Protein AF-A0A7V2ZGM0-F1 (afdb_monomer)

Mean predicted aligned error: 8.11 Å

Solvent-accessible surface area (backbone atoms only — not comparable to full-atom values): 7707 Å² total; per-residue (Å²): 120,73,72,61,55,56,53,50,52,53,52,52,49,53,52,53,50,51,55,51,49,54,51,48,50,53,52,52,52,50,53,53,49,53,62,62,49,44,61,58,47,71,75,39,51,78,52,20,62,69,31,68,55,72,36,75,89,81,70,36,68,23,42,29,57,58,54,50,48,50,52,53,51,52,49,54,48,46,68,56,46,50,58,53,52,50,53,52,51,48,40,53,70,77,67,44,61,72,68,61,32,53,53,51,52,49,52,53,53,53,62,69,66,55,57,70,66,57,59,51,51,45,41,58,73,51,49,46,56,51,41,41,69,72,76,54,69,123

Secondary structure (DSSP, 8-state):
-HHHHHHHHHHHHHHHHHHHHHHHHHHHHHHHHHHHHHHHHHHHGGGGGT----BTTTTB---HHHHHHHHHHHHHHHHHHHHHHHHHHHIIIII--THHHHHHHHHHHHHHHS-HHHHHHHIIIIIHHHIIIIIS--

Foldseek 3Di:
DVVVVVVVVVVVVVVVVVVVVVVVVVVVVVVVVCVVCVVVCVPCPPVQAVDPDPDVPVPDHHCPCVVVVVVVVVVVCCVPVVVVVVVVVCCLPPPDDDPRSVVVVVVVVVVVPDDPVVVVVCCVPPVVVCCCPPVPPD

Structure (mmCIF, N/CA/C/O backbone):
data_AF-A0A7V2ZGM0-F1
#
_entry.id   AF-A0A7V2ZGM0-F1
#
loop_
_atom_site.group_PDB
_atom_site.id
_atom_site.type_symbol
_atom_site.label_atom_id
_atom_site.label_alt_id
_atom_site.label_comp_id
_atom_site.label_asym_id
_atom_site.label_entity_id
_atom_site.label_seq_id
_atom_site.pdbx_PDB_ins_code
_atom_site.Cartn_x
_atom_site.Cartn_y
_atom_site.Cartn_z
_atom_site.occupancy
_atom_site.B_iso_or_equiv
_atom_site.auth_seq_id
_atom_site.auth_comp_id
_atom_site.auth_asym_id
_atom_site.auth_atom_id
_atom_site.pdbx_PDB_model_num
ATOM 1 N N . MET A 1 1 ? 16.858 31.389 32.489 1.00 55.47 1 MET A N 1
ATOM 2 C CA . MET A 1 1 ? 16.259 31.566 31.140 1.00 55.47 1 MET A CA 1
ATOM 3 C C . MET A 1 1 ? 17.135 31.066 29.979 1.00 55.47 1 MET A C 1
ATOM 5 O O . MET A 1 1 ? 16.585 30.432 29.094 1.00 55.47 1 MET A O 1
ATOM 9 N N . LYS A 1 2 ? 18.469 31.239 29.989 1.00 55.78 2 LYS A N 1
ATOM 10 C CA . LYS A 1 2 ? 19.384 30.897 28.868 1.00 55.78 2 LYS A CA 1
ATOM 11 C C . LYS A 1 2 ? 19.479 29.401 28.479 1.00 55.78 2 LYS A C 1
ATOM 13 O O . LYS A 1 2 ? 19.714 29.093 27.318 1.00 55.78 2 LYS A O 1
ATOM 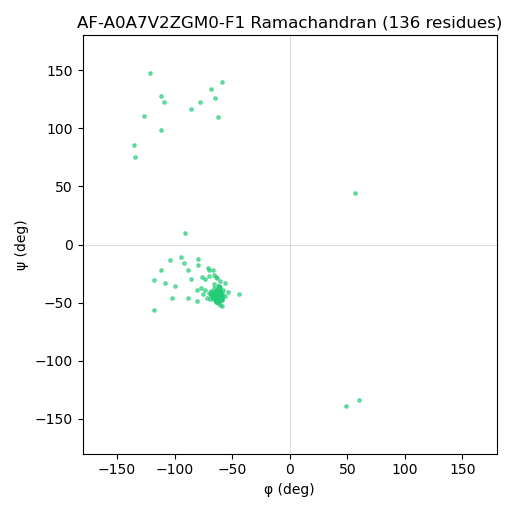18 N N . TYR A 1 3 ? 19.245 28.471 29.416 1.00 56.62 3 TYR A N 1
ATOM 19 C CA . TYR A 1 3 ? 19.237 27.016 29.146 1.00 56.62 3 TYR A CA 1
ATOM 20 C C . TYR A 1 3 ? 18.088 26.565 28.221 1.00 56.62 3 TYR A C 1
ATOM 22 O O . TYR A 1 3 ? 18.228 25.580 27.500 1.00 56.62 3 TYR A O 1
ATOM 30 N N . ARG A 1 4 ? 16.971 27.309 28.189 1.00 62.59 4 ARG A N 1
ATOM 31 C CA . ARG A 1 4 ? 15.799 26.992 27.355 1.00 62.59 4 ARG A CA 1
ATOM 3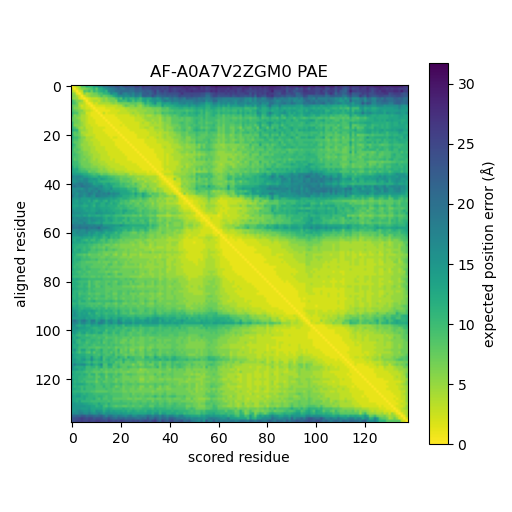2 C C . ARG A 1 4 ? 16.029 27.336 25.874 1.00 62.59 4 ARG A C 1
ATOM 34 O O . ARG A 1 4 ? 15.504 26.653 25.002 1.00 62.59 4 ARG A O 1
ATOM 41 N N . ASP A 1 5 ? 16.888 28.317 25.588 1.00 67.81 5 ASP A N 1
ATOM 42 C CA . ASP A 1 5 ? 17.221 28.733 24.216 1.00 67.81 5 ASP A CA 1
ATOM 43 C C . ASP A 1 5 ? 18.183 27.774 23.506 1.00 67.81 5 ASP A C 1
ATOM 45 O O . ASP A 1 5 ? 18.025 27.518 22.313 1.00 67.81 5 ASP A O 1
ATOM 49 N N . TYR A 1 6 ? 19.168 27.212 24.218 1.00 72.19 6 TYR A N 1
ATOM 50 C CA . TYR A 1 6 ? 20.092 26.231 23.631 1.00 72.19 6 TYR A CA 1
ATOM 51 C C . TYR A 1 6 ? 19.389 24.914 23.295 1.00 72.19 6 TYR A C 1
ATOM 53 O O . TYR A 1 6 ? 19.593 24.376 22.208 1.00 72.19 6 TYR A O 1
ATOM 61 N N . SER A 1 7 ? 18.503 24.441 24.178 1.00 79.00 7 SER A N 1
ATOM 62 C CA . SER A 1 7 ? 17.682 23.251 23.926 1.00 79.00 7 SER A CA 1
ATOM 63 C C . SER A 1 7 ? 16.772 23.436 22.702 1.00 79.00 7 SER A C 1
ATOM 65 O O . SER A 1 7 ? 16.758 22.578 21.823 1.00 79.00 7 SER A O 1
ATOM 67 N N . ASN A 1 8 ? 16.121 24.599 22.557 1.00 84.56 8 ASN A N 1
ATOM 68 C CA . ASN A 1 8 ? 15.279 24.904 21.394 1.00 84.56 8 ASN A CA 1
ATOM 69 C C . ASN A 1 8 ? 16.067 24.998 20.076 1.00 84.56 8 ASN A C 1
ATOM 71 O O . ASN A 1 8 ? 15.579 24.556 19.035 1.00 84.56 8 ASN A O 1
ATOM 75 N N . LYS A 1 9 ? 17.292 25.541 20.095 1.00 84.38 9 LYS A N 1
ATOM 76 C CA . LYS A 1 9 ? 18.152 25.603 18.899 1.00 84.38 9 LYS A CA 1
ATOM 77 C C . LYS A 1 9 ? 18.625 24.220 18.458 1.00 84.38 9 LYS A C 1
ATOM 79 O O . LYS A 1 9 ? 18.578 23.928 17.266 1.00 84.38 9 LYS A O 1
ATOM 84 N N . ILE A 1 10 ? 19.040 23.375 19.405 1.00 89.62 10 ILE A N 1
ATOM 85 C CA . ILE A 1 10 ? 19.447 21.990 19.126 1.00 89.62 10 ILE A CA 1
ATOM 86 C C . ILE A 1 10 ? 18.251 21.198 18.596 1.00 89.62 10 ILE A C 1
ATOM 88 O O . ILE A 1 10 ? 18.355 20.558 17.554 1.00 89.62 10 ILE A O 1
ATOM 92 N N . PHE A 1 11 ? 17.097 21.304 19.255 1.00 89.62 11 PHE A N 1
ATOM 93 C CA . PHE A 1 11 ? 15.870 20.641 18.826 1.00 89.62 11 PHE A CA 1
ATOM 94 C C . PHE A 1 11 ? 15.447 21.072 17.413 1.00 89.62 11 PHE A C 1
ATOM 96 O O . PHE A 1 11 ? 15.222 20.230 16.545 1.00 89.62 11 PHE A O 1
ATOM 103 N N . GLY A 1 12 ? 15.428 22.380 17.138 1.00 89.00 12 GLY A N 1
ATOM 104 C CA . GLY A 1 12 ? 15.115 22.909 15.811 1.00 89.00 12 GLY A CA 1
ATOM 105 C C . GLY A 1 12 ? 16.118 22.480 14.735 1.00 89.00 12 GLY A C 1
ATOM 106 O O . GLY A 1 12 ? 15.719 22.218 13.601 1.00 89.00 12 GLY A O 1
ATOM 107 N N . PHE A 1 13 ? 17.405 22.367 15.074 1.00 93.81 13 PHE A N 1
ATOM 108 C CA . PHE A 1 13 ? 18.428 21.857 14.162 1.00 93.81 13 PHE A CA 1
ATOM 109 C C . PHE A 1 13 ? 18.214 20.373 13.841 1.00 93.81 13 PHE A C 1
ATOM 111 O O . PHE A 1 13 ? 18.212 20.010 12.669 1.00 93.81 13 PHE A O 1
ATOM 118 N N . VAL A 1 14 ? 17.959 19.535 14.852 1.00 95.19 14 VAL A N 1
ATOM 119 C CA . VAL A 1 14 ? 17.690 18.097 14.671 1.00 95.19 14 VAL A CA 1
ATOM 120 C C . VAL A 1 14 ? 16.442 17.868 13.817 1.00 95.19 14 VAL A C 1
ATOM 122 O O . VAL A 1 14 ? 16.477 17.047 12.903 1.00 95.19 14 VAL A O 1
ATOM 125 N N . LEU A 1 15 ? 15.364 18.625 14.047 1.00 95.25 15 LEU A N 1
ATOM 126 C CA . LEU A 1 15 ? 14.154 18.537 13.225 1.00 95.25 15 LEU A CA 1
ATOM 127 C C . LEU A 1 15 ? 14.413 18.932 11.767 1.00 95.25 15 LEU A C 1
ATOM 129 O O . LEU A 1 15 ? 14.013 18.208 10.857 1.00 95.25 15 LEU A O 1
ATOM 133 N N . LYS A 1 16 ? 15.110 20.052 11.533 1.00 94.56 16 LYS A N 1
ATOM 134 C CA . LYS A 1 16 ? 15.463 20.497 10.176 1.00 94.56 16 LYS A CA 1
ATOM 135 C C . LYS A 1 16 ? 16.371 19.495 9.472 1.00 94.56 16 LYS A C 1
ATOM 137 O O . LYS A 1 16 ? 16.168 1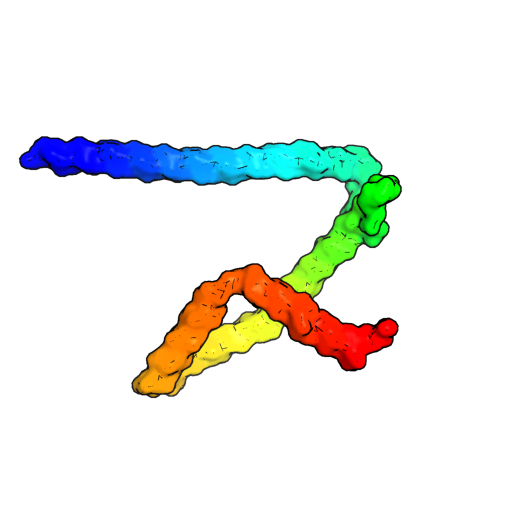9.223 8.292 1.00 94.56 16 LYS A O 1
ATOM 142 N N . LEU A 1 17 ? 17.338 18.932 10.191 1.00 96.62 17 LEU A N 1
ATOM 143 C CA . LEU A 1 17 ? 18.243 17.914 9.673 1.00 96.62 17 LEU A CA 1
ATOM 144 C C . LEU A 1 17 ? 17.473 16.643 9.296 1.00 96.62 17 LEU A C 1
ATOM 146 O O . LEU A 1 17 ? 17.624 16.169 8.176 1.00 96.62 17 LEU A O 1
ATOM 150 N N . SER A 1 18 ? 16.602 16.148 10.181 1.00 95.06 18 SER A N 1
ATOM 151 C CA . SER A 1 18 ? 15.749 14.977 9.938 1.00 95.06 18 SER A CA 1
ATOM 152 C C . SER A 1 18 ? 14.829 15.173 8.728 1.00 95.06 18 SER A C 1
ATOM 154 O O . SER A 1 18 ? 14.796 14.327 7.836 1.00 95.06 18 SER A O 1
ATOM 156 N N . ALA A 1 19 ? 14.156 16.325 8.636 1.00 95.69 19 ALA A N 1
ATOM 157 C CA . ALA A 1 19 ? 13.299 16.660 7.499 1.00 95.69 19 ALA A CA 1
ATOM 158 C C . ALA A 1 19 ? 14.088 16.779 6.183 1.00 95.69 19 ALA A C 1
ATOM 160 O O . ALA A 1 19 ? 13.637 16.319 5.137 1.00 95.69 19 ALA A O 1
ATOM 161 N N . THR A 1 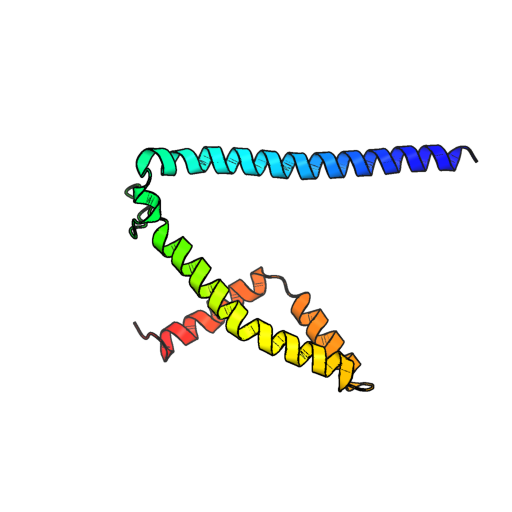20 ? 15.286 17.368 6.225 1.00 96.56 20 THR A N 1
ATOM 162 C CA . THR A 1 20 ? 16.146 17.487 5.037 1.00 96.56 20 THR A CA 1
ATOM 163 C C . THR A 1 20 ? 16.673 16.120 4.599 1.00 96.56 20 THR A C 1
ATOM 165 O O . THR A 1 20 ? 16.703 15.829 3.407 1.00 96.56 20 THR A O 1
ATOM 168 N N . LEU A 1 21 ? 17.050 15.256 5.547 1.00 97.31 21 LEU A N 1
ATOM 169 C CA . LEU A 1 21 ? 17.488 13.885 5.278 1.00 97.31 21 LEU A CA 1
ATOM 170 C C . LEU A 1 21 ? 16.370 13.037 4.674 1.00 97.31 21 LEU A C 1
ATOM 172 O O . LEU A 1 21 ? 16.610 12.372 3.671 1.00 97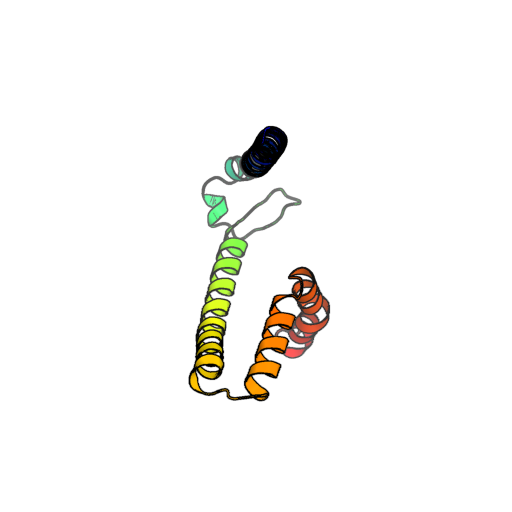.31 21 LEU A O 1
ATOM 176 N N . SER A 1 22 ? 15.158 13.076 5.234 1.00 96.56 22 SER A N 1
ATOM 177 C CA . SER A 1 22 ? 14.030 12.304 4.703 1.00 96.56 22 SER A CA 1
ATOM 178 C C . SER A 1 22 ? 13.671 12.738 3.280 1.00 96.56 22 SER A C 1
ATOM 180 O O . SER A 1 22 ? 13.539 11.887 2.399 1.00 96.56 22 SER A O 1
ATOM 182 N N . LEU A 1 23 ? 13.614 14.049 3.018 1.00 97.25 23 LEU A N 1
ATOM 183 C CA . LEU A 1 23 ? 13.407 14.586 1.670 1.00 97.25 23 LEU A CA 1
ATOM 184 C C . LEU A 1 23 ? 14.539 14.190 0.718 1.00 97.25 23 LEU A C 1
ATOM 186 O O . LEU A 1 23 ? 14.271 13.753 -0.400 1.00 97.25 23 LEU A O 1
ATOM 190 N N . SER A 1 24 ? 15.793 14.291 1.161 1.00 97.25 24 SER A N 1
ATOM 191 C CA . SER A 1 24 ? 16.961 13.902 0.366 1.00 97.25 24 SER A CA 1
ATOM 192 C C . SER A 1 24 ? 16.917 12.422 -0.024 1.00 97.25 24 SER A C 1
ATOM 194 O O . SER A 1 24 ? 17.137 12.087 -1.187 1.00 97.25 24 SER A O 1
ATOM 196 N N . ILE A 1 25 ? 16.545 11.537 0.908 1.00 97.44 25 ILE A N 1
ATOM 197 C CA . ILE A 1 25 ? 16.385 10.102 0.637 1.00 97.44 25 ILE A CA 1
ATOM 198 C C . ILE A 1 25 ? 15.291 9.866 -0.409 1.00 97.44 25 ILE A C 1
ATOM 200 O O . ILE A 1 25 ? 15.518 9.113 -1.353 1.00 97.44 25 ILE A O 1
ATOM 204 N N . ILE A 1 26 ? 14.133 10.522 -0.289 1.00 97.31 26 ILE A N 1
ATOM 205 C CA . ILE A 1 26 ? 13.040 10.392 -1.268 1.00 97.31 26 ILE A CA 1
ATOM 206 C C . ILE A 1 26 ? 13.503 10.840 -2.662 1.00 97.31 26 ILE A C 1
ATOM 208 O O . ILE A 1 26 ? 13.262 10.141 -3.648 1.00 97.31 26 ILE A O 1
ATOM 212 N N . ILE A 1 27 ? 14.212 11.968 -2.750 1.00 97.44 27 ILE A N 1
ATOM 213 C CA . ILE A 1 27 ? 14.753 12.483 -4.014 1.00 97.44 27 ILE A CA 1
ATOM 214 C C . ILE A 1 27 ? 15.780 11.507 -4.602 1.00 97.44 27 ILE A C 1
ATOM 216 O O . ILE A 1 27 ? 15.736 11.207 -5.796 1.00 97.44 27 ILE A O 1
ATOM 220 N N . LEU A 1 28 ? 16.680 10.968 -3.777 1.00 97.12 28 LEU A N 1
ATOM 221 C CA . LEU A 1 28 ? 17.685 10.002 -4.214 1.00 97.12 28 LEU A CA 1
ATOM 222 C C . LEU A 1 28 ? 17.033 8.715 -4.736 1.00 97.12 28 LEU A C 1
ATOM 224 O O . LEU A 1 28 ? 17.414 8.227 -5.801 1.00 97.12 28 LEU A O 1
ATOM 228 N N . LEU A 1 29 ? 16.024 8.197 -4.030 1.00 96.56 29 LEU A N 1
ATOM 229 C CA . LEU A 1 29 ? 15.247 7.036 -4.465 1.00 96.56 29 LEU A CA 1
ATOM 230 C C . LEU A 1 29 ? 14.573 7.297 -5.810 1.00 96.56 29 LEU A C 1
ATOM 232 O O . LEU A 1 29 ? 14.660 6.457 -6.704 1.00 96.56 29 LEU A O 1
ATOM 236 N N . PHE A 1 30 ? 13.967 8.470 -5.988 1.00 95.12 30 PHE A N 1
ATOM 237 C CA . PHE A 1 30 ? 13.358 8.850 -7.258 1.00 95.12 30 PHE A CA 1
ATOM 238 C C . PHE A 1 30 ? 14.381 8.854 -8.404 1.00 95.12 30 PHE A C 1
ATOM 240 O O . PHE A 1 30 ? 14.145 8.233 -9.441 1.00 95.12 30 PHE A O 1
ATOM 247 N N . ILE A 1 31 ? 15.551 9.471 -8.207 1.00 95.56 31 ILE A N 1
ATOM 248 C CA . ILE A 1 31 ? 16.627 9.502 -9.212 1.00 95.56 31 ILE A CA 1
ATOM 249 C C . ILE A 1 31 ? 17.097 8.082 -9.558 1.00 95.56 31 ILE A C 1
ATOM 251 O O . ILE A 1 31 ? 17.261 7.750 -10.735 1.00 95.56 31 ILE A O 1
ATOM 255 N N . VAL A 1 32 ? 17.299 7.232 -8.548 1.00 94.69 32 VAL A N 1
ATOM 256 C CA . VAL A 1 32 ? 17.725 5.839 -8.734 1.00 94.69 32 VAL A CA 1
ATOM 257 C C . VAL A 1 32 ? 16.677 5.045 -9.517 1.00 94.69 32 VAL A C 1
ATOM 259 O O . VAL A 1 32 ? 17.041 4.330 -10.453 1.00 94.69 32 VAL A O 1
ATOM 262 N N . LEU A 1 33 ? 15.393 5.198 -9.186 1.00 91.25 33 LEU A N 1
ATOM 263 C CA . LEU A 1 33 ? 14.294 4.532 -9.886 1.00 91.25 33 LEU A CA 1
ATOM 264 C C . LEU A 1 33 ? 14.210 4.972 -11.346 1.00 91.25 33 LEU A C 1
ATOM 266 O O . LEU A 1 33 ? 14.135 4.114 -12.226 1.00 91.25 33 LEU A O 1
ATOM 270 N N . VAL A 1 34 ? 14.285 6.277 -11.626 1.00 89.06 34 VAL A N 1
ATOM 271 C CA . VAL A 1 34 ? 14.285 6.809 -13.000 1.00 89.06 34 VAL A CA 1
ATOM 272 C C . VAL A 1 34 ? 15.478 6.270 -13.789 1.00 89.06 34 VAL A C 1
ATOM 274 O O . VAL A 1 34 ? 15.319 5.808 -14.918 1.00 89.06 34 VAL A O 1
ATOM 277 N N . LYS A 1 35 ? 16.675 6.254 -13.194 1.00 89.38 35 LYS A N 1
ATOM 278 C CA . LYS A 1 35 ? 17.880 5.745 -13.859 1.00 89.38 35 LYS A CA 1
ATOM 279 C C . LYS A 1 35 ? 17.775 4.251 -14.183 1.00 89.38 35 LYS A C 1
ATOM 281 O O . LYS A 1 35 ? 18.162 3.849 -15.278 1.00 89.38 35 LYS A O 1
ATOM 286 N N . GLN A 1 36 ? 17.247 3.443 -13.262 1.00 85.12 36 GLN A N 1
ATOM 287 C CA . GLN A 1 36 ? 17.068 2.002 -13.473 1.00 85.12 36 GLN A CA 1
ATOM 288 C C . GLN A 1 36 ? 15.969 1.697 -14.500 1.00 85.12 36 GLN A C 1
ATOM 290 O O . GLN A 1 36 ? 16.156 0.857 -15.378 1.00 85.12 36 GLN A O 1
ATOM 295 N N . SER A 1 37 ? 14.849 2.419 -14.444 1.00 81.56 37 SER A N 1
ATOM 296 C CA . SER A 1 37 ? 13.731 2.243 -15.383 1.00 81.56 37 SER A CA 1
ATOM 297 C C . SER A 1 37 ? 14.043 2.732 -16.803 1.00 81.56 37 SER A C 1
ATOM 299 O O . SER A 1 37 ? 13.430 2.265 -17.765 1.00 81.56 37 SER A O 1
ATOM 301 N N . PHE A 1 38 ? 15.044 3.600 -16.976 1.00 79.38 38 PHE A N 1
ATOM 302 C CA . PHE A 1 38 ? 15.424 4.141 -18.282 1.00 79.38 38 PHE A CA 1
ATOM 303 C C . PHE A 1 38 ? 15.866 3.072 -19.296 1.00 79.38 38 PHE A C 1
ATOM 305 O O . PHE A 1 38 ? 15.616 3.232 -20.493 1.00 79.38 38 PHE A O 1
ATOM 312 N N . LEU A 1 39 ? 16.479 1.969 -18.842 1.00 74.50 39 LEU A N 1
ATOM 313 C CA . LEU A 1 39 ? 16.862 0.850 -19.713 1.00 74.50 39 LEU A CA 1
ATOM 314 C C . LEU A 1 39 ? 15.631 0.186 -20.347 1.00 74.50 39 LEU A C 1
ATOM 316 O O . LEU A 1 39 ? 15.625 -0.079 -21.547 1.00 74.50 39 LEU A O 1
ATOM 320 N N . ALA A 1 40 ? 14.570 -0.024 -19.564 1.00 71.56 40 ALA A N 1
ATOM 321 C CA . ALA A 1 40 ? 13.314 -0.567 -20.071 1.00 71.56 40 ALA A CA 1
ATOM 322 C C . ALA A 1 40 ? 12.641 0.419 -21.044 1.00 71.56 40 ALA A C 1
ATOM 324 O O . ALA A 1 40 ? 12.259 0.048 -22.153 1.00 71.56 40 ALA A O 1
ATOM 325 N N . ILE A 1 41 ? 12.584 1.705 -20.689 1.00 74.06 41 ILE A N 1
ATOM 326 C CA . ILE A 1 41 ? 11.948 2.734 -21.527 1.00 74.06 41 ILE A CA 1
ATOM 327 C C . ILE A 1 41 ? 12.646 2.860 -22.893 1.00 74.06 41 ILE A C 1
ATOM 329 O O . ILE A 1 41 ? 11.972 2.929 -23.925 1.00 74.06 41 ILE A O 1
ATOM 333 N N . LYS A 1 42 ? 13.987 2.851 -22.932 1.00 75.31 42 LYS A N 1
ATOM 334 C CA . LYS A 1 42 ? 14.752 2.942 -24.188 1.00 75.31 42 LYS A CA 1
ATOM 335 C C . LYS A 1 42 ? 14.525 1.750 -25.117 1.00 75.31 42 LYS A C 1
ATOM 337 O O . LYS A 1 42 ? 14.443 1.948 -26.329 1.00 75.31 42 LYS A O 1
ATOM 342 N N . THR A 1 43 ? 14.428 0.545 -24.565 1.00 71.69 43 THR A N 1
ATOM 343 C CA . THR A 1 43 ? 14.345 -0.692 -25.353 1.00 71.69 43 THR A CA 1
ATOM 344 C C . THR A 1 43 ? 12.931 -0.949 -25.886 1.00 71.69 43 THR A C 1
ATOM 346 O O . THR A 1 43 ? 12.787 -1.342 -27.042 1.00 71.69 43 THR A O 1
ATOM 349 N N . PHE A 1 44 ? 11.881 -0.667 -25.103 1.00 72.50 44 PHE A N 1
ATOM 350 C CA . PHE A 1 44 ? 10.492 -1.007 -25.472 1.00 72.50 44 PHE A CA 1
ATOM 351 C C . PHE A 1 44 ? 9.652 0.183 -25.949 1.00 72.50 44 PHE A C 1
ATOM 353 O O . PHE A 1 44 ? 8.590 -0.025 -26.544 1.00 72.50 44 PHE A O 1
ATOM 360 N N . LYS A 1 45 ? 10.112 1.428 -25.745 1.00 81.56 45 LYS A N 1
ATOM 361 C CA . LYS A 1 45 ? 9.397 2.659 -26.135 1.00 81.56 45 LYS A CA 1
ATOM 362 C C . LYS A 1 45 ? 7.930 2.616 -25.662 1.00 81.56 45 LYS A C 1
ATOM 364 O O . LYS A 1 45 ? 7.647 2.159 -24.562 1.00 81.56 45 LYS A O 1
ATOM 369 N N . LEU A 1 46 ? 6.982 3.061 -26.489 1.00 80.94 46 LEU A N 1
ATOM 370 C CA . LEU A 1 46 ? 5.547 3.021 -26.177 1.00 80.94 46 LEU A CA 1
ATOM 371 C C . LEU A 1 46 ? 4.961 1.602 -26.168 1.00 80.94 46 LEU A C 1
ATOM 373 O O . LEU A 1 46 ? 3.941 1.376 -25.520 1.00 80.94 46 LEU A O 1
ATOM 377 N N . LYS A 1 47 ? 5.609 0.637 -26.837 1.00 82.81 47 LYS A N 1
ATOM 378 C CA . LYS A 1 47 ? 5.143 -0.755 -26.862 1.00 82.81 47 LYS A CA 1
ATOM 379 C C . LYS A 1 47 ? 5.171 -1.372 -25.462 1.00 82.81 47 LYS A C 1
ATOM 381 O O . LYS A 1 47 ? 4.300 -2.171 -25.157 1.00 82.81 47 LYS A O 1
ATOM 386 N N . PHE A 1 48 ? 6.068 -0.909 -24.588 1.00 81.19 48 PHE A N 1
ATOM 387 C CA . PHE A 1 48 ? 6.130 -1.266 -23.166 1.00 81.19 48 PHE A CA 1
ATOM 388 C C . PHE A 1 48 ? 4.766 -1.270 -22.459 1.0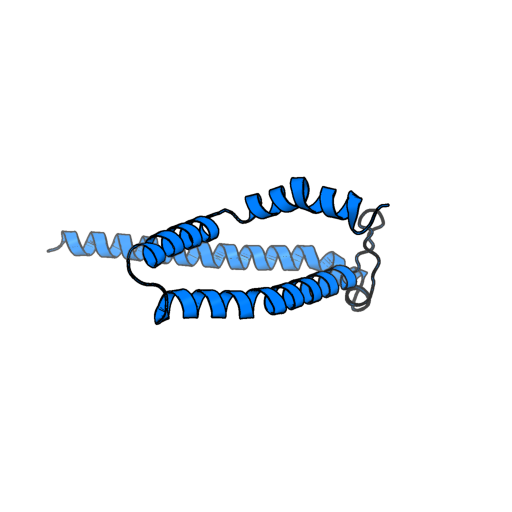0 81.19 48 PHE A C 1
ATOM 390 O O . PHE A 1 48 ? 4.474 -2.176 -21.686 1.00 81.19 48 PHE A O 1
ATOM 397 N N . PHE A 1 49 ? 3.926 -0.264 -22.725 1.00 83.31 49 PHE A N 1
ATOM 398 C CA . PHE A 1 49 ? 2.652 -0.077 -22.025 1.00 83.31 49 PHE A CA 1
ATOM 399 C C . PHE A 1 49 ? 1.531 -0.985 -22.533 1.00 83.31 49 PHE A C 1
ATOM 401 O O . PHE A 1 49 ? 0.530 -1.140 -21.843 1.00 83.31 49 PHE A O 1
ATOM 408 N N . VAL A 1 50 ? 1.687 -1.563 -23.725 1.00 86.12 50 VAL A N 1
ATOM 409 C CA . VAL A 1 50 ? 0.668 -2.399 -24.380 1.00 86.12 50 V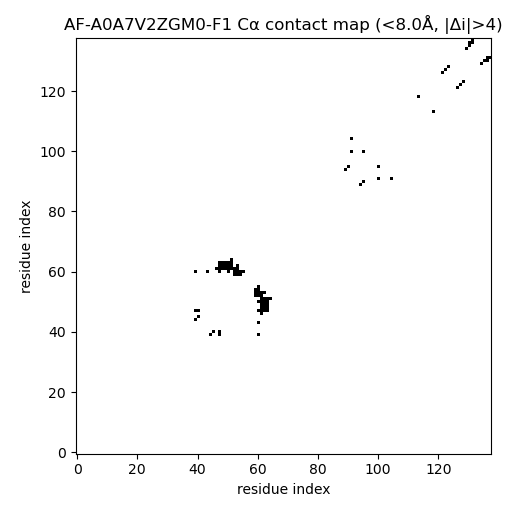AL A CA 1
ATOM 410 C C . VAL A 1 50 ? 1.114 -3.861 -24.457 1.00 86.12 50 VAL A C 1
ATOM 412 O O . VAL A 1 50 ? 0.286 -4.757 -24.579 1.00 86.12 50 VAL A O 1
ATOM 415 N N . ASP A 1 51 ? 2.418 -4.123 -24.371 1.00 85.25 51 ASP A N 1
ATOM 416 C CA . ASP A 1 51 ? 2.957 -5.477 -24.394 1.00 85.25 51 ASP A CA 1
ATOM 417 C C . ASP A 1 51 ? 2.565 -6.234 -23.119 1.00 85.25 51 ASP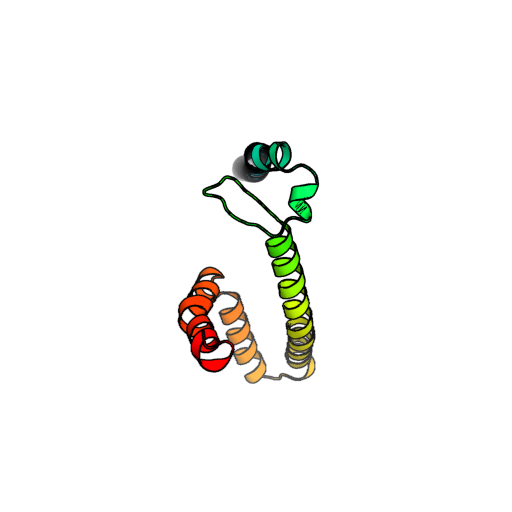 A C 1
ATOM 419 O O . ASP A 1 51 ? 2.673 -5.725 -21.997 1.00 85.25 51 ASP A O 1
ATOM 423 N N . THR A 1 52 ? 2.103 -7.466 -23.305 1.00 88.56 52 THR A N 1
ATOM 424 C CA . THR A 1 52 ? 1.709 -8.375 -22.227 1.00 88.56 52 THR A CA 1
ATOM 425 C C . THR A 1 52 ? 2.833 -9.315 -21.823 1.00 88.56 52 THR A C 1
ATOM 427 O O . THR A 1 52 ? 2.705 -10.015 -20.821 1.00 88.56 52 THR A O 1
ATOM 430 N N . ASN A 1 53 ? 3.916 -9.376 -22.600 1.00 85.69 53 ASN A N 1
ATOM 431 C CA . ASN A 1 53 ? 4.959 -10.362 -22.387 1.00 85.69 53 ASN A CA 1
ATOM 432 C C . ASN A 1 53 ? 5.978 -9.866 -21.352 1.00 85.69 53 ASN A C 1
ATOM 434 O O . ASN A 1 53 ? 6.673 -8.872 -21.572 1.00 85.69 53 ASN A O 1
ATOM 438 N N . TRP A 1 54 ? 6.074 -10.568 -20.223 1.00 84.44 54 TRP A N 1
ATOM 439 C CA . TRP A 1 54 ? 7.077 -10.311 -19.193 1.00 84.44 54 TRP A CA 1
ATOM 440 C C . TRP A 1 54 ? 8.060 -11.475 -19.136 1.00 84.44 54 TRP A C 1
ATOM 442 O O . TRP A 1 54 ? 7.790 -12.507 -18.523 1.00 84.44 54 TRP A O 1
ATOM 452 N N . ASP A 1 55 ? 9.204 -11.291 -19.785 1.00 84.38 55 ASP A N 1
ATOM 453 C CA . ASP A 1 55 ? 10.273 -12.275 -19.861 1.00 84.38 55 ASP A CA 1
ATOM 454 C C . ASP A 1 55 ? 11.633 -11.598 -19.611 1.00 84.38 55 ASP A C 1
ATOM 456 O O . ASP A 1 55 ? 12.326 -11.186 -20.549 1.00 84.38 55 ASP A O 1
ATOM 460 N N . PRO A 1 56 ? 12.031 -11.447 -18.336 1.00 79.62 56 PRO A N 1
ATOM 461 C CA . PRO A 1 56 ? 13.270 -10.771 -17.973 1.00 79.62 56 PRO A CA 1
ATOM 462 C C . PRO A 1 56 ? 14.520 -11.539 -18.426 1.00 79.62 56 PRO A C 1
ATOM 464 O O . PRO A 1 56 ? 15.568 -10.918 -18.589 1.00 79.62 56 PRO A O 1
ATOM 467 N N . VAL A 1 57 ? 14.420 -12.855 -18.667 1.00 85.06 57 VAL A N 1
ATOM 468 C CA . VAL A 1 57 ? 15.545 -13.691 -19.124 1.00 85.06 57 VAL A CA 1
ATOM 469 C C . VAL A 1 57 ? 15.937 -13.316 -20.549 1.00 85.06 57 VAL A C 1
ATOM 471 O O . VAL A 1 57 ? 17.116 -13.132 -20.842 1.00 85.06 57 VAL A O 1
ATOM 474 N N . PHE A 1 58 ? 14.946 -13.124 -21.421 1.00 82.06 58 PHE A N 1
ATOM 475 C CA . PHE A 1 58 ? 15.160 -12.671 -22.798 1.00 82.06 58 PHE A CA 1
ATOM 476 C C . PHE A 1 58 ? 15.116 -11.145 -22.942 1.00 82.06 58 PHE A C 1
ATOM 478 O O . PHE A 1 58 ? 15.072 -10.628 -24.060 1.00 82.06 58 PHE A O 1
ATOM 485 N N . GLY A 1 59 ? 15.105 -10.424 -21.817 1.00 74.94 59 GLY A N 1
ATOM 486 C CA . GLY A 1 59 ? 15.016 -8.975 -21.784 1.00 74.94 59 GLY A CA 1
ATOM 487 C C . GLY A 1 59 ? 13.782 -8.454 -22.516 1.00 74.94 59 GLY A C 1
ATOM 488 O O . GLY A 1 59 ? 13.914 -7.527 -23.298 1.00 74.94 59 GLY A O 1
ATOM 489 N N . LYS A 1 60 ? 12.603 -9.049 -22.320 1.00 80.31 60 LYS A N 1
ATOM 490 C CA . LYS A 1 60 ? 11.311 -8.524 -22.785 1.00 80.31 60 LYS A CA 1
ATOM 491 C C . LYS A 1 60 ? 10.516 -8.051 -21.580 1.00 80.31 60 LYS A C 1
ATOM 493 O O . LYS A 1 60 ? 10.240 -8.825 -20.669 1.00 80.31 60 LYS A O 1
ATOM 498 N N . PHE A 1 61 ? 10.134 -6.782 -21.580 1.00 80.19 61 PHE A N 1
ATOM 499 C CA . PHE A 1 61 ? 9.426 -6.188 -20.455 1.00 80.19 61 PHE A CA 1
ATOM 500 C C . PHE A 1 61 ? 8.136 -5.536 -20.956 1.00 80.19 61 PHE A C 1
ATOM 502 O O . PHE A 1 61 ? 8.184 -4.532 -21.663 1.00 80.19 61 PHE A O 1
ATOM 509 N N . GLY A 1 62 ? 6.993 -6.122 -20.603 1.00 85.81 62 GLY A N 1
ATOM 510 C CA . GLY A 1 62 ? 5.657 -5.585 -20.847 1.00 85.81 62 GLY A CA 1
ATOM 511 C C . GLY A 1 62 ? 4.982 -5.174 -19.540 1.00 85.81 62 GLY A C 1
ATOM 512 O O . GLY A 1 62 ? 4.926 -5.955 -18.591 1.00 85.81 62 GLY A O 1
ATOM 513 N N . ALA A 1 63 ? 4.487 -3.940 -19.469 1.00 87.44 63 ALA A N 1
ATOM 514 C CA . ALA A 1 63 ? 3.866 -3.388 -18.266 1.00 87.44 63 ALA A CA 1
ATOM 515 C C . ALA A 1 63 ? 2.353 -3.599 -18.199 1.00 87.44 63 ALA A C 1
ATOM 517 O O . ALA A 1 63 ? 1.779 -3.446 -17.119 1.00 87.44 63 ALA A O 1
ATOM 518 N N . LEU A 1 64 ? 1.700 -3.948 -19.313 1.00 90.38 64 LEU A N 1
ATOM 519 C CA . LEU A 1 64 ? 0.240 -4.008 -19.377 1.00 90.38 64 LEU A CA 1
ATOM 520 C C . LEU A 1 64 ? -0.381 -4.934 -18.310 1.00 90.38 64 LEU A C 1
ATOM 522 O O . LEU A 1 64 ? -1.320 -4.488 -17.650 1.00 90.38 64 LEU A O 1
ATOM 526 N N . PRO A 1 65 ? 0.131 -6.158 -18.052 1.00 91.06 65 PRO A N 1
ATOM 527 C CA . PRO A 1 65 ? -0.453 -7.048 -17.048 1.00 91.06 65 PRO A CA 1
ATOM 528 C C . PRO A 1 65 ? -0.322 -6.494 -15.628 1.00 91.06 65 PRO A C 1
ATOM 530 O O . PRO A 1 65 ? -1.227 -6.669 -14.818 1.00 91.06 65 PRO A O 1
ATOM 533 N N . PHE A 1 66 ? 0.773 -5.787 -15.331 1.00 90.38 66 PHE A N 1
ATOM 534 C CA . PHE A 1 66 ? 0.986 -5.157 -14.028 1.00 90.38 66 PHE A CA 1
ATOM 535 C C . PHE A 1 66 ? 0.065 -3.955 -13.838 1.00 90.38 66 PHE A C 1
ATOM 537 O O . PHE A 1 66 ? -0.594 -3.856 -12.809 1.00 90.38 66 PHE A O 1
ATOM 544 N N . ILE A 1 67 ? -0.038 -3.079 -14.842 1.00 92.25 67 ILE A N 1
ATOM 545 C CA . ILE A 1 67 ? -0.934 -1.916 -14.802 1.00 92.25 67 ILE A CA 1
ATOM 546 C C . ILE A 1 67 ? -2.382 -2.383 -14.651 1.00 92.25 67 ILE A C 1
ATOM 548 O O . ILE A 1 67 ? -3.083 -1.946 -13.739 1.00 92.25 67 ILE A O 1
ATOM 552 N N . TYR A 1 68 ? -2.818 -3.298 -15.518 1.00 94.31 68 TYR A N 1
ATOM 553 C CA . TYR A 1 68 ? -4.172 -3.837 -15.491 1.00 94.31 68 TYR A CA 1
ATOM 554 C C . TYR A 1 68 ? -4.460 -4.568 -14.177 1.00 94.31 68 TYR A C 1
ATOM 556 O O . TYR A 1 68 ? -5.478 -4.304 -13.542 1.00 94.31 68 TYR A O 1
ATOM 564 N N . GLY A 1 69 ? -3.543 -5.432 -13.730 1.00 93.75 69 GLY A N 1
ATOM 565 C CA . GLY A 1 69 ? -3.668 -6.167 -12.476 1.00 93.75 69 GLY A CA 1
ATOM 566 C C . GLY A 1 69 ? -3.789 -5.239 -11.270 1.00 93.75 69 GLY A C 1
ATOM 567 O O . GLY A 1 69 ? -4.690 -5.422 -10.453 1.00 93.75 69 GLY A O 1
ATOM 568 N N . THR A 1 70 ? -2.951 -4.204 -11.172 1.00 95.00 70 THR A N 1
ATOM 569 C CA . THR A 1 70 ? -3.040 -3.213 -10.091 1.00 95.00 70 THR A CA 1
ATOM 570 C C . THR A 1 70 ? -4.351 -2.436 -10.151 1.00 95.00 70 THR A C 1
ATOM 572 O O . THR A 1 70 ? -5.045 -2.359 -9.143 1.00 95.00 70 THR A O 1
ATOM 575 N N . LEU A 1 71 ? -4.741 -1.909 -11.315 1.00 97.00 71 LEU A N 1
ATOM 576 C CA . LEU A 1 71 ? -5.977 -1.131 -11.437 1.00 97.00 71 LEU A CA 1
ATOM 577 C C . LEU A 1 71 ? -7.216 -1.965 -11.109 1.00 97.00 71 LEU A C 1
ATOM 579 O O . LEU A 1 71 ? -8.058 -1.522 -10.330 1.00 97.00 71 LEU A O 1
ATOM 583 N N . LEU A 1 72 ? -7.313 -3.177 -11.658 1.00 96.31 72 LEU A N 1
ATOM 584 C CA . LEU A 1 72 ? -8.448 -4.062 -11.426 1.00 96.31 72 LEU A CA 1
ATOM 585 C C . LEU A 1 72 ? -8.534 -4.480 -9.954 1.00 96.31 72 LEU A C 1
ATOM 587 O O . LEU A 1 72 ? -9.603 -4.390 -9.353 1.00 96.31 72 LEU A O 1
ATOM 591 N N . THR A 1 73 ? -7.417 -4.903 -9.355 1.00 94.69 73 THR A N 1
ATOM 592 C CA . THR A 1 73 ? -7.405 -5.339 -7.949 1.00 94.69 73 THR A CA 1
ATOM 593 C C . THR A 1 73 ? -7.660 -4.182 -6.987 1.00 94.69 73 THR A C 1
ATOM 595 O O . THR A 1 73 ? -8.440 -4.345 -6.051 1.00 94.69 73 THR A O 1
ATOM 598 N N . SER A 1 74 ? -7.085 -2.999 -7.222 1.00 96.81 74 SER A N 1
ATOM 599 C CA . SER A 1 74 ? -7.381 -1.804 -6.425 1.00 96.81 74 SER A CA 1
ATOM 600 C C . SER A 1 74 ? -8.840 -1.378 -6.563 1.00 96.81 74 SER A C 1
ATOM 602 O O . SER A 1 74 ? -9.475 -1.070 -5.556 1.00 96.81 74 SER A O 1
ATOM 604 N N . PHE A 1 75 ? -9.396 -1.404 -7.777 1.00 98.06 75 PHE A N 1
ATOM 605 C CA . PHE A 1 75 ? -10.795 -1.058 -8.008 1.00 98.06 75 PHE A CA 1
ATOM 606 C C . PHE A 1 75 ? -11.745 -2.015 -7.284 1.00 98.06 75 PHE A C 1
ATOM 608 O O . PHE A 1 75 ? -12.603 -1.558 -6.534 1.00 98.06 75 PHE A O 1
ATOM 615 N N . LEU A 1 76 ? -11.562 -3.331 -7.441 1.00 96.94 76 LEU A N 1
ATOM 616 C CA . LEU A 1 76 ? -12.379 -4.334 -6.750 1.00 96.94 76 LEU A CA 1
ATOM 617 C C . LEU A 1 76 ? -12.229 -4.246 -5.226 1.00 96.94 76 LEU A C 1
ATOM 619 O O . LEU A 1 76 ? -13.218 -4.359 -4.503 1.00 96.94 76 LEU A O 1
ATOM 623 N N . SER A 1 77 ? -11.012 -3.997 -4.738 1.00 96.06 77 SER A N 1
ATOM 624 C CA . SER A 1 77 ? -10.751 -3.799 -3.311 1.00 96.06 77 SER A CA 1
ATOM 625 C C . SER A 1 77 ? -11.524 -2.602 -2.759 1.00 96.06 77 SER A C 1
ATOM 627 O O . SER A 1 77 ? -12.215 -2.738 -1.753 1.00 96.06 77 SER A O 1
ATOM 629 N N . LEU A 1 78 ? -11.487 -1.451 -3.439 1.00 97.31 78 LEU A N 1
ATOM 630 C CA . LEU A 1 78 ? -12.253 -0.264 -3.046 1.00 97.31 78 LEU A CA 1
ATOM 631 C C . LEU A 1 78 ? -13.761 -0.511 -3.125 1.00 97.31 78 LEU A C 1
ATOM 633 O O . LEU A 1 78 ? -14.481 -0.213 -2.177 1.00 97.31 78 LEU A O 1
ATOM 637 N N . LEU A 1 79 ? -14.230 -1.114 -4.218 1.00 97.94 79 LEU A N 1
ATOM 638 C CA . LEU A 1 79 ? -15.644 -1.413 -4.438 1.00 97.94 79 LEU A CA 1
ATOM 639 C C . LEU A 1 79 ? -16.250 -2.211 -3.272 1.00 97.94 79 LEU A C 1
ATOM 641 O O . LEU A 1 79 ? -17.374 -1.935 -2.860 1.00 97.94 79 LEU A O 1
ATOM 645 N N . ILE A 1 80 ? -15.506 -3.181 -2.736 1.00 97.25 80 ILE A N 1
ATOM 646 C CA . ILE A 1 80 ? -15.968 -4.050 -1.648 1.00 97.25 80 ILE A CA 1
ATOM 647 C C . ILE A 1 80 ? -15.671 -3.428 -0.275 1.00 97.25 80 ILE A C 1
ATOM 649 O O . ILE A 1 80 ? -16.534 -3.406 0.600 1.00 97.25 80 ILE A O 1
ATOM 653 N N . SER A 1 81 ? -14.460 -2.909 -0.067 1.00 96.56 81 SER A N 1
ATOM 654 C CA . SER A 1 81 ? -13.996 -2.433 1.241 1.00 96.56 81 SER A CA 1
ATOM 655 C C . SER A 1 81 ? -14.643 -1.111 1.654 1.00 96.56 81 SER A C 1
ATOM 657 O O . SER A 1 81 ? -15.015 -0.946 2.815 1.00 96.56 81 SER A O 1
ATOM 659 N N . THR A 1 82 ? -14.842 -0.174 0.722 1.00 97.88 82 THR A N 1
ATOM 660 C CA . THR A 1 82 ? -15.423 1.142 1.021 1.00 97.88 82 THR A CA 1
ATOM 661 C C . THR A 1 82 ? -16.826 1.062 1.638 1.00 97.88 82 THR A C 1
ATOM 663 O O . THR A 1 82 ? -17.003 1.642 2.712 1.00 97.88 82 THR A O 1
ATOM 666 N N . PRO A 1 83 ? -17.821 0.355 1.060 1.00 97.62 83 PRO A N 1
ATOM 667 C CA . PRO A 1 83 ? -19.144 0.274 1.680 1.00 97.62 83 PRO A CA 1
ATOM 668 C C . PRO A 1 83 ? -19.093 -0.401 3.055 1.00 97.62 83 PRO A C 1
ATOM 670 O O . PRO A 1 83 ? -19.688 0.107 4.002 1.00 97.62 83 PRO A O 1
ATOM 673 N N . ILE A 1 84 ? -18.318 -1.481 3.203 1.00 97.31 84 ILE A N 1
ATOM 674 C CA . ILE A 1 84 ? -18.150 -2.182 4.485 1.00 97.31 84 ILE A CA 1
ATOM 675 C C . ILE A 1 84 ? -17.534 -1.247 5.534 1.00 97.31 84 ILE A C 1
ATOM 677 O O . ILE A 1 84 ? -18.030 -1.167 6.658 1.00 97.31 84 ILE A O 1
ATOM 681 N N . SER A 1 85 ? -16.494 -0.496 5.166 1.00 96.56 85 SER A N 1
ATOM 682 C CA . SER A 1 85 ? -15.842 0.470 6.050 1.00 96.56 85 SER A CA 1
ATOM 683 C C . SER A 1 85 ? -16.806 1.563 6.507 1.00 96.56 85 SER A C 1
ATOM 685 O O . SER A 1 85 ? -16.775 1.940 7.678 1.00 96.56 85 SER A O 1
ATOM 687 N N . ILE A 1 86 ? -17.664 2.065 5.614 1.00 97.62 86 ILE A N 1
ATOM 688 C CA . ILE A 1 86 ? -18.676 3.073 5.958 1.00 97.62 86 ILE A CA 1
ATOM 689 C C . ILE A 1 86 ? -19.716 2.475 6.912 1.00 97.62 86 ILE A C 1
ATOM 691 O O . ILE A 1 86 ? -20.032 3.095 7.925 1.00 97.62 86 ILE A O 1
ATOM 695 N N . CYS A 1 87 ? -20.202 1.258 6.648 1.00 96.88 87 CYS A N 1
ATOM 696 C CA . CYS A 1 87 ? -21.149 0.574 7.531 1.00 96.88 87 CYS A CA 1
ATOM 697 C C . CYS A 1 87 ? -20.579 0.367 8.940 1.00 96.88 87 CYS A C 1
ATOM 699 O O . CYS A 1 87 ? -21.265 0.646 9.921 1.00 96.88 87 CYS A O 1
ATOM 701 N N . VAL A 1 88 ? -19.324 -0.079 9.052 1.00 95.50 88 VAL A N 1
ATOM 702 C CA . VAL A 1 88 ? -18.654 -0.260 10.350 1.00 95.50 88 VAL A CA 1
ATOM 703 C C . VAL A 1 88 ? -18.469 1.080 11.063 1.00 95.50 88 VAL A C 1
ATOM 705 O O . VAL A 1 88 ? -18.731 1.167 12.262 1.00 95.50 88 VAL A O 1
ATOM 708 N N . ALA A 1 89 ? -18.069 2.132 10.341 1.00 95.50 89 ALA A N 1
ATOM 709 C CA . ALA A 1 89 ? -17.895 3.465 10.914 1.00 95.50 89 ALA A CA 1
ATOM 710 C C . ALA A 1 89 ? -19.214 4.031 11.465 1.00 95.50 89 ALA A C 1
ATOM 712 O O . ALA A 1 89 ? -19.248 4.468 12.614 1.00 95.50 89 ALA A O 1
ATOM 713 N N . LEU A 1 90 ? -20.299 3.953 10.685 1.00 96.56 90 LEU A N 1
ATOM 714 C CA . LEU A 1 90 ? -21.633 4.392 11.106 1.00 96.56 90 LEU A CA 1
ATOM 715 C C . LEU A 1 90 ? -22.165 3.563 12.278 1.00 96.56 90 LEU A C 1
ATOM 717 O O . LEU A 1 90 ? -22.721 4.115 13.224 1.00 96.56 90 LEU A O 1
ATOM 721 N N . PHE A 1 91 ? -21.970 2.240 12.253 1.00 95.88 91 PHE A N 1
ATOM 722 C CA . PHE A 1 91 ? -22.354 1.382 13.371 1.00 95.88 91 PHE A CA 1
ATOM 723 C C . PHE A 1 91 ? -21.641 1.797 14.661 1.00 95.88 91 PHE A C 1
ATOM 725 O O . PHE A 1 91 ? -22.272 1.909 15.709 1.00 95.88 91 PHE A O 1
ATOM 732 N N . LEU A 1 92 ? -20.339 2.069 14.593 1.00 95.12 92 LEU A N 1
ATOM 733 C CA . LEU A 1 92 ? -19.545 2.423 15.766 1.00 95.12 92 LEU A CA 1
ATOM 734 C C . LEU A 1 92 ? -19.821 3.850 16.280 1.00 95.12 92 LEU A C 1
ATOM 736 O O . LEU A 1 92 ? -19.668 4.101 17.484 1.00 95.12 92 LEU A O 1
ATOM 740 N N . SER A 1 93 ? -20.196 4.781 15.394 1.00 93.38 93 SER A N 1
ATOM 741 C CA . SER A 1 93 ? -20.515 6.163 15.766 1.00 93.38 93 SER A CA 1
ATOM 742 C C . SER A 1 93 ? -21.926 6.300 16.332 1.00 93.38 93 SER A C 1
ATOM 744 O O . SER A 1 93 ? -22.067 6.868 17.414 1.00 93.38 93 SER A O 1
ATOM 746 N N . GLU A 1 94 ? -22.928 5.735 15.653 1.00 94.88 94 GLU A N 1
ATOM 747 C CA . GLU A 1 94 ? -24.344 5.985 15.952 1.00 94.88 94 GLU A CA 1
ATOM 748 C C . GLU A 1 94 ? -25.007 4.880 16.780 1.00 94.88 94 GLU A C 1
ATOM 750 O O . GLU A 1 94 ? -25.871 5.162 17.606 1.00 94.88 94 GLU A O 1
ATOM 755 N N . PHE A 1 95 ? -24.635 3.614 16.567 1.00 94.00 95 PHE A N 1
ATOM 756 C CA . PHE A 1 95 ? -25.404 2.476 17.089 1.00 94.00 95 PHE A CA 1
ATOM 757 C C . PHE A 1 95 ? -24.716 1.741 18.246 1.00 94.00 95 PHE A C 1
ATOM 759 O O . PHE A 1 95 ? -25.385 1.211 19.133 1.00 94.00 95 PHE A O 1
ATOM 766 N N . ALA A 1 96 ? -23.385 1.676 18.263 1.00 93.62 96 ALA A N 1
ATOM 767 C CA . ALA A 1 96 ? -22.643 0.926 19.267 1.00 93.62 96 ALA A CA 1
ATOM 768 C C . ALA A 1 96 ? -22.573 1.686 20.603 1.00 93.62 96 ALA A C 1
ATOM 770 O O . ALA A 1 96 ? -22.016 2.781 20.686 1.00 93.62 96 ALA A O 1
ATOM 771 N N . THR A 1 97 ? -23.053 1.067 21.687 1.00 93.44 97 THR A N 1
ATOM 772 C CA . THR A 1 97 ? -23.046 1.660 23.037 1.00 93.44 97 THR A CA 1
ATOM 773 C C . THR A 1 97 ? -22.283 0.817 24.059 1.00 93.44 97 THR A C 1
ATOM 775 O O . THR A 1 97 ? -22.293 -0.415 24.010 1.00 93.44 97 THR A O 1
ATOM 778 N N . GLY A 1 98 ? -21.660 1.486 25.035 1.00 94.19 98 GLY A N 1
ATOM 779 C CA . GLY A 1 98 ? -21.004 0.849 26.181 1.00 94.19 98 GLY A CA 1
ATOM 780 C C . GLY A 1 98 ? -19.870 -0.101 25.783 1.00 94.19 98 GLY A C 1
ATOM 781 O O . GLY A 1 98 ? -19.041 0.220 24.933 1.00 94.19 98 GLY A O 1
ATOM 782 N N . LYS A 1 99 ? -19.852 -1.294 26.390 1.00 94.88 99 LYS A N 1
ATOM 783 C CA . LYS A 1 99 ? -18.762 -2.273 26.244 1.00 94.88 99 LYS A CA 1
ATOM 784 C C . LYS A 1 99 ? -18.562 -2.759 24.806 1.00 94.88 99 LYS A C 1
ATOM 786 O O . LYS A 1 99 ? -17.431 -2.973 24.395 1.00 94.88 99 LYS A O 1
ATOM 791 N N . ILE A 1 100 ? -19.635 -2.916 24.024 1.00 94.06 100 ILE A N 1
ATOM 792 C CA . ILE A 1 100 ? -19.552 -3.424 22.641 1.00 94.06 100 ILE A CA 1
ATOM 793 C C . ILE A 1 100 ? -18.702 -2.491 21.773 1.00 94.06 100 ILE A C 1
ATOM 795 O O . ILE A 1 100 ? -17.840 -2.954 21.027 1.00 94.06 100 ILE A O 1
ATOM 799 N N . LYS A 1 101 ? -18.904 -1.177 21.919 1.00 95.06 101 LYS A N 1
ATOM 800 C CA . LYS A 1 101 ? -18.110 -0.162 21.223 1.00 95.06 101 LYS A CA 1
ATOM 801 C C . LYS A 1 101 ? -16.636 -0.254 21.602 1.00 95.06 101 LYS A C 1
ATOM 803 O O . LYS A 1 101 ? -15.784 -0.201 20.719 1.00 95.06 101 LYS A O 1
ATOM 808 N N . GLU A 1 102 ? -16.342 -0.404 22.891 1.00 95.12 102 GLU A N 1
ATOM 809 C CA . GLU A 1 102 ? -14.973 -0.498 23.403 1.00 95.12 102 GLU A CA 1
ATOM 810 C C . GLU A 1 102 ? -14.256 -1.740 22.854 1.00 95.12 102 GLU A C 1
ATOM 812 O O . GLU A 1 102 ? -13.189 -1.613 22.255 1.00 95.12 102 GLU A O 1
ATOM 817 N N . TYR A 1 103 ? -14.886 -2.917 22.931 1.00 95.81 103 TYR A N 1
ATOM 818 C CA . TYR A 1 103 ? -14.325 -4.155 22.381 1.00 95.81 103 TYR A CA 1
ATOM 819 C C . TYR A 1 103 ? -14.092 -4.074 20.868 1.00 95.81 103 TYR A C 1
ATOM 821 O O . TYR A 1 103 ? -12.998 -4.399 20.404 1.00 95.81 103 TYR A O 1
ATOM 829 N N . LEU A 1 104 ? -15.079 -3.613 20.091 1.00 95.62 104 LEU A N 1
ATOM 830 C CA . LEU A 1 104 ? -14.933 -3.472 18.638 1.00 95.62 104 LEU A CA 1
ATOM 831 C C . LEU A 1 104 ? -13.831 -2.479 18.272 1.00 95.62 104 LEU A C 1
ATOM 833 O O . LEU A 1 104 ? -13.032 -2.762 17.384 1.00 95.62 104 LEU A O 1
ATOM 837 N N . SER A 1 105 ? -13.747 -1.351 18.979 1.00 94.62 105 SER A N 1
ATOM 838 C CA . SER A 1 105 ? -12.703 -0.346 18.744 1.00 94.62 105 SER A CA 1
ATOM 839 C C . SER A 1 105 ? -11.308 -0.925 18.975 1.00 94.62 105 SER A C 1
ATOM 841 O O . SER A 1 105 ? -10.402 -0.678 18.177 1.00 94.62 105 SER A O 1
ATOM 843 N N . VAL A 1 106 ? -11.137 -1.737 20.025 1.00 96.19 106 VAL A N 1
ATOM 844 C CA . VAL A 1 106 ? -9.874 -2.435 20.297 1.00 96.19 106 VAL A CA 1
ATOM 845 C C . VAL A 1 106 ? -9.560 -3.435 19.186 1.00 96.19 106 VAL A C 1
ATOM 847 O O . VAL A 1 106 ? -8.463 -3.388 18.640 1.00 96.19 106 VAL A O 1
ATOM 850 N N . VAL A 1 107 ? -10.507 -4.290 18.788 1.00 95.69 107 VAL A N 1
ATOM 851 C CA . VAL A 1 107 ? -10.288 -5.279 17.714 1.00 95.69 107 VAL A CA 1
ATOM 852 C C . VAL A 1 107 ? -9.919 -4.601 16.393 1.00 95.69 107 VAL A C 1
ATOM 854 O O . VAL A 1 107 ? -8.951 -5.006 15.755 1.00 95.69 107 VAL A O 1
ATOM 857 N N . ILE A 1 108 ? -10.630 -3.540 16.004 1.00 94.62 108 ILE A N 1
ATOM 858 C CA . ILE A 1 108 ? -10.335 -2.773 14.784 1.00 94.62 108 ILE A CA 1
ATOM 859 C C . ILE A 1 108 ? -8.936 -2.150 14.867 1.00 94.62 108 ILE A C 1
ATOM 861 O O . ILE A 1 108 ? -8.166 -2.239 13.913 1.00 94.62 108 ILE A O 1
ATOM 865 N N . SER A 1 109 ? -8.580 -1.567 16.015 1.00 95.00 109 SER A N 1
ATOM 866 C CA . SER A 1 109 ? -7.253 -0.976 16.227 1.00 95.00 109 SER A CA 1
ATOM 867 C C . SER A 1 109 ? -6.142 -2.025 16.152 1.00 95.00 109 SER A C 1
ATOM 869 O O . SER A 1 109 ? -5.093 -1.772 15.564 1.00 95.00 109 SER A O 1
ATOM 871 N N . LEU A 1 110 ? -6.381 -3.222 16.697 1.00 95.50 110 LEU A N 1
ATOM 872 C CA . LEU A 1 110 ? -5.449 -4.344 16.610 1.00 95.50 110 LEU A CA 1
ATOM 873 C C . LEU A 1 110 ? -5.296 -4.836 15.169 1.00 95.50 110 LE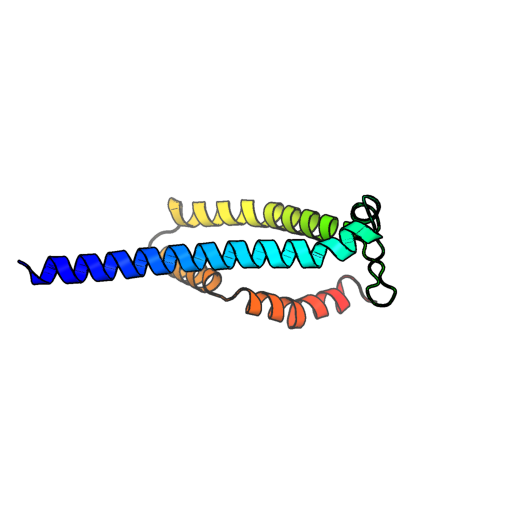U A C 1
ATOM 875 O O . LEU A 1 110 ? -4.167 -5.033 14.731 1.00 95.50 110 LEU A O 1
ATOM 879 N N . LEU A 1 111 ? -6.392 -4.973 14.414 1.00 93.12 111 LEU A N 1
ATOM 880 C CA . LEU A 1 111 ? -6.360 -5.348 12.994 1.00 93.12 111 LEU A CA 1
ATOM 881 C C . LEU A 1 111 ? -5.585 -4.328 12.149 1.00 93.12 111 LEU A C 1
ATOM 883 O O . LEU A 1 111 ? -4.822 -4.720 11.262 1.00 93.12 111 LEU A O 1
ATOM 887 N N . ALA A 1 112 ? -5.745 -3.035 12.446 1.00 92.19 112 ALA A N 1
ATOM 888 C CA . ALA A 1 112 ? -5.022 -1.952 11.782 1.00 92.19 112 ALA A CA 1
ATOM 889 C C . ALA A 1 112 ? -3.524 -1.923 12.136 1.00 92.19 112 ALA A C 1
ATOM 891 O O . ALA A 1 112 ? -2.714 -1.459 11.335 1.00 92.19 112 ALA A O 1
ATOM 892 N N . ALA A 1 113 ? -3.146 -2.429 13.313 1.00 95.06 113 ALA A N 1
ATOM 893 C CA . ALA A 1 113 ? -1.756 -2.509 13.754 1.00 95.06 113 ALA A CA 1
ATOM 894 C C . ALA A 1 113 ? -0.988 -3.701 13.155 1.00 95.06 113 ALA A C 1
ATOM 896 O O . ALA A 1 113 ? 0.239 -3.754 13.269 1.00 95.06 113 ALA A O 1
ATOM 897 N N . ILE A 1 114 ? -1.675 -4.662 12.525 1.00 95.38 114 ILE A N 1
ATOM 898 C CA . ILE A 1 114 ? -1.021 -5.817 11.903 1.00 95.38 114 ILE A CA 1
ATOM 899 C C . ILE A 1 114 ? -0.144 -5.339 10.728 1.00 95.38 114 ILE A C 1
ATOM 901 O O . ILE A 1 114 ? -0.645 -4.678 9.815 1.00 95.38 114 ILE A O 1
ATOM 905 N N . PRO A 1 115 ? 1.154 -5.699 10.691 1.00 93.88 115 PRO A N 1
ATOM 906 C CA . PRO A 1 115 ? 2.030 -5.369 9.574 1.00 93.88 115 PRO A CA 1
ATOM 907 C C . PRO A 1 115 ? 1.520 -5.932 8.244 1.00 93.88 115 PRO A C 1
ATOM 909 O O . PRO A 1 115 ? 1.122 -7.095 8.156 1.00 93.88 115 PRO A O 1
ATOM 912 N N . SER A 1 116 ? 1.642 -5.148 7.172 1.00 94.31 116 SER A N 1
ATOM 913 C CA . SER A 1 116 ? 1.233 -5.557 5.818 1.00 94.31 116 SER A CA 1
ATOM 914 C C . SER A 1 116 ? 1.906 -6.853 5.345 1.00 94.31 116 SER A C 1
ATOM 916 O O . SER A 1 116 ? 1.282 -7.656 4.655 1.00 94.31 116 SER A O 1
ATOM 918 N N . VAL A 1 117 ? 3.151 -7.103 5.769 1.00 95.44 117 VAL A N 1
ATOM 919 C CA . VAL A 1 117 ? 3.897 -8.333 5.451 1.00 95.44 117 VAL A CA 1
ATOM 920 C C . VAL A 1 117 ? 3.185 -9.581 5.979 1.00 95.44 117 VAL A C 1
ATOM 922 O O . VAL A 1 117 ? 3.173 -10.600 5.293 1.00 95.44 117 VAL A O 1
ATOM 925 N N . ILE A 1 118 ? 2.550 -9.511 7.156 1.00 95.94 118 ILE A N 1
ATOM 926 C CA . ILE A 1 118 ? 1.831 -10.654 7.735 1.00 95.94 118 ILE A CA 1
ATOM 927 C C . ILE A 1 118 ? 0.616 -11.002 6.874 1.00 95.94 118 ILE A C 1
ATOM 929 O O . ILE A 1 118 ? 0.426 -12.170 6.543 1.00 95.94 118 ILE A O 1
ATOM 933 N N . TYR A 1 119 ? -0.160 -10.003 6.443 1.00 93.31 119 TYR A N 1
ATOM 934 C CA . TYR A 1 119 ? -1.271 -10.226 5.514 1.00 93.31 119 TYR A CA 1
ATOM 935 C C . TYR A 1 119 ? -0.795 -10.802 4.173 1.00 93.31 119 TYR A C 1
ATOM 937 O O . TYR A 1 119 ? -1.443 -11.693 3.625 1.00 93.31 119 TYR A O 1
ATOM 945 N N . GLY A 1 120 ? 0.365 -10.358 3.677 1.00 93.81 120 GLY A N 1
ATOM 946 C CA . GLY A 1 120 ? 0.993 -10.919 2.478 1.00 93.81 120 GLY A CA 1
ATOM 947 C C . GLY A 1 120 ? 1.360 -12.399 2.634 1.00 93.81 120 GLY A C 1
ATOM 948 O O . GLY A 1 120 ? 0.992 -13.218 1.793 1.00 93.81 120 GLY A O 1
ATOM 949 N N . LEU A 1 121 ? 2.028 -12.764 3.733 1.00 96.69 121 LEU A N 1
ATOM 950 C CA . LEU A 1 121 ? 2.387 -14.156 4.025 1.00 96.69 121 LEU A CA 1
ATOM 951 C C . LEU A 1 121 ? 1.150 -15.031 4.246 1.00 96.69 121 LEU A C 1
ATOM 953 O O . LEU A 1 121 ? 1.095 -16.141 3.725 1.00 96.69 121 LEU A O 1
ATOM 957 N N . TRP A 1 122 ? 0.135 -14.532 4.953 1.00 96.12 122 TRP A N 1
ATOM 958 C CA . TRP A 1 122 ? -1.144 -15.229 5.097 1.00 96.12 122 TRP A CA 1
ATOM 959 C C . TRP A 1 122 ? -1.799 -15.481 3.732 1.00 96.12 122 TRP A C 1
ATOM 961 O O . TRP A 1 122 ? -2.266 -16.587 3.463 1.00 96.12 122 TRP A O 1
ATOM 971 N N . GLY A 1 123 ? -1.753 -14.499 2.827 1.00 94.81 123 GLY A N 1
ATOM 972 C CA . GLY A 1 123 ? -2.217 -14.659 1.451 1.00 94.81 123 GLY A CA 1
ATOM 973 C C . GLY A 1 123 ? -1.492 -15.787 0.707 1.00 94.81 123 GLY A C 1
ATOM 974 O O . GLY A 1 123 ? -2.123 -16.557 -0.011 1.00 94.81 123 GLY A O 1
ATOM 975 N N . ILE A 1 124 ? -0.186 -15.945 0.916 1.00 95.56 124 ILE A N 1
ATOM 976 C CA . ILE A 1 124 ? 0.604 -17.008 0.276 1.00 95.56 124 ILE A CA 1
ATOM 977 C C . ILE A 1 124 ? 0.348 -18.377 0.920 1.00 95.56 124 ILE A C 1
ATOM 979 O O . ILE A 1 124 ? 0.225 -19.368 0.207 1.00 95.56 124 ILE A O 1
ATOM 983 N N . PHE A 1 125 ? 0.270 -18.458 2.249 1.00 95.56 125 PHE A N 1
ATOM 984 C CA . PHE A 1 125 ? 0.183 -19.741 2.957 1.00 95.56 125 PHE A CA 1
ATOM 985 C C . PHE A 1 125 ? -1.242 -20.261 3.149 1.00 95.56 125 PHE A C 1
ATOM 987 O O . PHE A 1 125 ? -1.419 -21.460 3.346 1.00 95.56 125 PHE A O 1
ATOM 994 N N . VAL A 1 126 ? -2.251 -19.391 3.097 1.00 95.25 126 VAL A N 1
ATOM 995 C CA . VAL A 1 126 ? -3.654 -19.757 3.340 1.00 95.25 126 VAL A CA 1
ATOM 996 C C . VAL A 1 126 ? -4.499 -19.512 2.099 1.00 95.25 126 VAL A C 1
ATOM 998 O O . VAL A 1 126 ? -5.113 -20.446 1.584 1.00 95.25 126 VAL A O 1
ATOM 1001 N N . LEU A 1 127 ? -4.503 -18.283 1.573 1.00 94.00 127 LEU A N 1
ATOM 1002 C CA . LEU A 1 127 ? -5.365 -17.944 0.440 1.00 94.00 127 LEU A CA 1
ATOM 1003 C C . LEU A 1 127 ? -4.912 -18.643 -0.849 1.00 94.00 127 LEU A C 1
ATOM 1005 O O . LEU A 1 127 ? -5.736 -19.254 -1.522 1.00 94.00 127 LEU A O 1
ATOM 1009 N N . ALA A 1 128 ? -3.621 -18.619 -1.190 1.00 93.94 128 ALA A N 1
ATOM 1010 C CA . ALA A 1 128 ? -3.136 -19.206 -2.440 1.00 93.94 128 ALA A CA 1
ATOM 1011 C C . ALA A 1 128 ? -3.418 -20.722 -2.560 1.00 93.94 128 ALA A C 1
ATOM 1013 O O . ALA A 1 128 ? -3.875 -21.132 -3.631 1.00 93.94 128 ALA A O 1
ATOM 1014 N N . PRO A 1 129 ? -3.250 -21.556 -1.509 1.00 94.44 129 PRO A N 1
ATOM 1015 C CA . PRO A 1 129 ? -3.691 -22.951 -1.540 1.00 94.44 129 PRO A CA 1
ATOM 1016 C C . PRO A 1 129 ? -5.199 -23.115 -1.747 1.00 94.44 129 PRO A C 1
ATOM 1018 O O . PRO A 1 129 ? -5.608 -23.954 -2.545 1.00 94.44 129 PRO A O 1
ATOM 1021 N N . ILE A 1 130 ? -6.032 -22.308 -1.078 1.00 94.88 130 ILE A N 1
ATOM 1022 C CA . ILE A 1 130 ? -7.494 -22.352 -1.254 1.00 94.88 130 ILE A CA 1
ATOM 1023 C C . ILE A 1 130 ? -7.854 -22.035 -2.705 1.00 94.88 130 ILE A C 1
ATOM 1025 O O . ILE A 1 130 ? -8.619 -22.765 -3.333 1.00 94.88 130 ILE A O 1
ATOM 1029 N N . MET A 1 131 ? -7.263 -20.978 -3.257 1.00 93.06 131 MET A N 1
ATOM 1030 C CA . MET A 1 131 ? -7.522 -20.579 -4.631 1.00 93.06 131 MET A CA 1
ATOM 1031 C C . MET A 1 131 ? -7.084 -21.660 -5.629 1.00 93.06 131 MET A C 1
ATOM 1033 O O . MET A 1 131 ? -7.850 -21.987 -6.536 1.00 93.06 131 MET A O 1
ATOM 1037 N N . ARG A 1 132 ? -5.902 -22.263 -5.423 1.00 92.00 132 ARG A N 1
ATOM 1038 C CA . ARG A 1 132 ? -5.396 -23.374 -6.245 1.00 92.00 132 ARG A CA 1
ATOM 1039 C C . ARG A 1 132 ? -6.300 -24.602 -6.173 1.00 92.00 132 ARG A C 1
ATOM 1041 O O . ARG A 1 132 ? -6.496 -25.244 -7.185 1.00 92.00 132 ARG A O 1
ATOM 1048 N N . ASN A 1 133 ? -6.838 -24.947 -5.008 1.00 92.81 133 ASN A N 1
ATOM 1049 C CA . ASN A 1 133 ? -7.583 -26.199 -4.858 1.00 92.81 133 ASN A CA 1
ATOM 1050 C C . ASN A 1 133 ? -9.066 -26.076 -5.244 1.00 92.81 133 ASN A C 1
ATOM 1052 O O . ASN A 1 133 ? -9.651 -27.062 -5.681 1.00 92.81 133 ASN A O 1
ATOM 1056 N N . TYR A 1 134 ? -9.679 -24.898 -5.074 1.00 93.12 134 TYR A N 1
ATOM 1057 C CA . TYR A 1 134 ? -11.134 -24.736 -5.208 1.00 93.12 134 TYR A CA 1
ATOM 1058 C C . TYR A 1 134 ? -11.585 -23.790 -6.326 1.00 93.12 134 TYR A C 1
ATOM 1060 O O . TYR A 1 134 ? -12.677 -23.979 -6.852 1.00 93.12 134 TYR A O 1
ATOM 1068 N N . VAL A 1 135 ? -10.802 -22.764 -6.679 1.00 89.06 135 VAL A N 1
ATOM 1069 C CA . VAL A 1 135 ? -11.250 -21.714 -7.619 1.00 89.06 135 VAL A CA 1
ATOM 1070 C C . VAL A 1 135 ? -10.662 -21.922 -9.008 1.00 89.06 135 VAL A C 1
ATOM 1072 O O . VAL A 1 135 ? -11.377 -21.859 -10.004 1.00 89.06 135 VAL A O 1
ATOM 1075 N N . TYR A 1 136 ? -9.362 -22.190 -9.072 1.00 79.25 136 TYR A N 1
ATOM 1076 C CA . TYR A 1 136 ? -8.652 -22.525 -10.302 1.00 79.25 136 TYR A CA 1
ATOM 1077 C C . TYR A 1 136 ? -7.748 -23.732 -10.040 1.00 79.25 136 TYR A C 1
ATOM 1079 O O . TYR A 1 136 ? -6.534 -23.569 -9.882 1.00 79.25 136 TYR A O 1
ATOM 1087 N N . PRO A 1 137 ? -8.350 -24.935 -9.955 1.00 72.56 137 PRO A N 1
ATOM 1088 C CA . PRO A 1 137 ? -7.600 -26.180 -9.968 1.00 72.56 137 PRO A CA 1
ATOM 1089 C C . PRO A 1 137 ? -6.878 -26.299 -11.306 1.00 72.56 137 PRO A C 1
ATOM 1091 O O . PRO A 1 137 ? -7.504 -26.446 -12.354 1.00 72.56 137 PRO A O 1
ATOM 1094 N N . VAL A 1 138 ? -5.554 -26.167 -11.243 1.00 59.59 138 VAL A N 1
ATOM 1095 C CA . VAL A 1 138 ? -4.616 -26.434 -12.340 1.00 59.59 138 VAL A CA 1
ATOM 1096 C C . VAL A 1 138 ? -3.876 -27.722 -12.041 1.00 59.59 138 VAL A C 1
ATOM 1098 O O . VAL A 1 138 ? -3.445 -27.870 -10.872 1.00 59.59 138 VAL A O 1
#

pLDDT: mean 89.78, std 9.44, range [55.47, 98.06]

Radius of gyration: 24.22 Å; Cα contacts (8 Å, |Δi|>4): 49; chains: 1; bounding box: 46×58×58 Å

Sequence (138 aa):
MKYRDYSNKIFGFVLKLSATLSLSIIILLFIVLVKQSFLAIKTFKLKFFVDTNWDPVFGKFGALPFIYGTLLTSFLSLLISTPISICVALFLSEFATGKIKEYLSVVISLLAAIPSVIYGLWGIFVLAPIMRNYVYPV